Protein AF-A0A6B3FQA4-F1 (afdb_monomer)

Structure (mmCIF, N/CA/C/O backbone):
data_AF-A0A6B3FQA4-F1
#
_entry.id   AF-A0A6B3FQA4-F1
#
loop_
_atom_site.group_PDB
_atom_site.id
_atom_site.type_symbol
_atom_site.label_atom_id
_atom_site.label_alt_id
_atom_site.label_comp_id
_atom_site.label_asym_id
_atom_site.label_entity_id
_atom_site.label_seq_id
_atom_site.pdbx_PDB_ins_code
_atom_site.Cartn_x
_atom_site.Cartn_y
_atom_site.Cartn_z
_atom_site.occupancy
_atom_site.B_iso_or_equiv
_atom_site.auth_seq_id
_atom_site.auth_comp_id
_atom_site.auth_asym_id
_atom_site.auth_atom_id
_atom_site.pdbx_PDB_model_num
ATOM 1 N N . GLY A 1 1 ? -4.422 6.309 19.877 1.00 52.88 1 GLY A N 1
ATOM 2 C CA . GLY A 1 1 ? -4.683 6.627 21.294 1.00 52.88 1 GLY A CA 1
ATOM 3 C C . GLY A 1 1 ? -5.574 5.567 21.905 1.00 52.88 1 GLY A C 1
ATOM 4 O O . GLY A 1 1 ? -6.216 4.829 21.163 1.00 52.88 1 GLY A O 1
ATOM 5 N N . SER A 1 2 ? -5.611 5.488 23.231 1.00 59.09 2 SER A N 1
ATOM 6 C CA . SER A 1 2 ? -6.517 4.627 24.004 1.00 59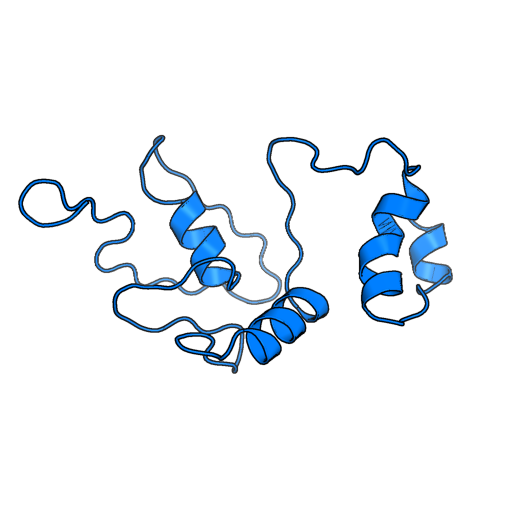.09 2 SER A CA 1
ATOM 7 C C . SER A 1 2 ? -7.431 5.484 24.885 1.00 59.09 2 SER A C 1
ATOM 9 O O . SER A 1 2 ? -7.105 6.634 25.186 1.00 59.09 2 SER A O 1
ATOM 11 N N . GLY A 1 3 ? -8.577 4.936 25.298 1.00 72.00 3 GLY A N 1
ATOM 12 C CA . GLY A 1 3 ? -9.545 5.659 26.133 1.00 72.00 3 GLY A CA 1
ATOM 13 C C . GLY A 1 3 ? -10.124 6.889 25.426 1.00 72.00 3 GLY A C 1
ATOM 14 O O . GLY A 1 3 ? -10.461 6.822 24.246 1.00 72.00 3 GLY A O 1
ATOM 15 N N . GLU A 1 4 ? -10.200 8.019 26.128 1.00 68.00 4 GLU A N 1
ATOM 16 C CA . GLU A 1 4 ? -10.786 9.281 25.636 1.00 68.00 4 GLU A CA 1
ATOM 17 C C . GLU A 1 4 ? -10.047 9.897 24.432 1.00 68.00 4 GLU A C 1
ATOM 19 O O . GLU A 1 4 ? -10.593 10.741 23.732 1.00 68.00 4 GLU A O 1
ATOM 24 N N . THR A 1 5 ? -8.826 9.437 24.132 1.00 74.50 5 THR A N 1
ATOM 25 C CA . THR A 1 5 ? -8.027 9.890 22.974 1.00 74.50 5 THR A CA 1
ATOM 26 C C . THR A 1 5 ? -8.061 8.910 21.794 1.00 74.50 5 THR A C 1
ATOM 28 O O . THR A 1 5 ? -7.229 8.980 20.880 1.00 74.50 5 THR A O 1
ATOM 31 N N . ARG A 1 6 ? -8.974 7.926 21.808 1.00 78.56 6 ARG A N 1
ATOM 32 C CA . ARG A 1 6 ? -9.102 6.942 20.724 1.00 78.56 6 ARG A CA 1
ATOM 33 C C . ARG A 1 6 ? -9.644 7.621 19.466 1.00 78.56 6 ARG A C 1
ATOM 35 O O . ARG A 1 6 ? -10.816 7.967 19.384 1.00 78.56 6 ARG A O 1
ATOM 42 N N . VAL A 1 7 ? -8.787 7.740 18.457 1.00 84.12 7 VAL A N 1
ATOM 43 C CA . VAL A 1 7 ? -9.171 8.169 17.109 1.00 84.12 7 VAL A CA 1
ATOM 44 C C . VAL A 1 7 ? -9.555 6.938 16.296 1.00 84.12 7 VAL A C 1
ATOM 46 O O . VAL A 1 7 ? -8.770 5.995 16.187 1.00 84.12 7 VAL A O 1
ATOM 49 N N . ARG A 1 8 ? -10.761 6.949 15.726 1.00 88.50 8 ARG A N 1
ATOM 50 C CA . ARG A 1 8 ? -11.224 5.942 14.767 1.00 88.50 8 ARG A CA 1
ATOM 51 C C . ARG A 1 8 ? -10.885 6.432 13.366 1.00 88.50 8 ARG A C 1
ATOM 53 O O . ARG A 1 8 ? -11.587 7.270 12.816 1.00 88.50 8 ARG A O 1
ATOM 60 N N . ALA A 1 9 ? -9.758 5.970 12.828 1.00 90.88 9 ALA A N 1
ATOM 61 C CA . ALA A 1 9 ? -9.333 6.356 11.482 1.00 90.88 9 ALA A CA 1
ATOM 62 C C . ALA A 1 9 ? -10.266 5.783 10.402 1.00 90.88 9 ALA A C 1
ATOM 64 O O . ALA A 1 9 ? -10.520 6.447 9.403 1.00 90.88 9 ALA A O 1
ATOM 65 N N . LEU A 1 10 ? -10.784 4.575 10.632 1.00 92.50 10 LEU A N 1
ATOM 66 C CA . LEU A 1 10 ? -11.840 3.931 9.858 1.00 92.50 10 LEU A CA 1
ATOM 67 C C . LEU A 1 10 ? -12.941 3.534 10.844 1.00 92.50 10 LEU A C 1
ATOM 69 O O . LEU A 1 10 ? -12.633 2.978 11.901 1.00 92.50 10 LEU A O 1
ATOM 73 N N . ASP A 1 11 ? -14.195 3.844 10.525 1.00 93.25 11 ASP A N 1
ATOM 74 C CA . ASP A 1 11 ? -15.341 3.586 11.400 1.00 93.25 11 ASP A CA 1
ATOM 75 C C . ASP A 1 11 ? -16.513 3.056 10.570 1.00 93.25 11 ASP A C 1
ATOM 77 O O . ASP A 1 11 ? -17.135 3.815 9.831 1.00 93.25 11 ASP A O 1
ATOM 81 N N . GLY A 1 12 ? -16.757 1.742 10.633 1.00 92.81 12 GLY A N 1
ATOM 82 C CA . GLY A 1 12 ? -17.846 1.086 9.895 1.00 92.81 12 GLY A CA 1
ATOM 83 C C . GLY A 1 12 ? -17.766 1.253 8.373 1.00 92.81 12 GLY A C 1
ATOM 84 O O . GLY A 1 12 ? -18.766 1.575 7.739 1.00 92.81 12 GLY A O 1
ATOM 85 N N . VAL A 1 13 ? -16.571 1.107 7.793 1.00 94.88 13 VAL A N 1
ATOM 86 C CA . VAL A 1 13 ? -16.360 1.265 6.346 1.00 94.88 13 VAL A CA 1
ATOM 87 C C . VAL A 1 13 ? -16.578 -0.068 5.636 1.00 94.88 13 VAL A C 1
ATOM 89 O O . VAL A 1 13 ? -15.769 -0.976 5.802 1.00 94.88 13 VAL A O 1
ATOM 92 N N . ASP A 1 14 ? -17.598 -0.128 4.781 1.00 95.38 14 ASP A N 1
ATOM 93 C CA . ASP A 1 14 ? -17.818 -1.214 3.822 1.00 95.38 14 ASP A CA 1
ATOM 94 C C . ASP A 1 14 ? -17.556 -0.697 2.402 1.00 95.38 14 ASP A C 1
ATOM 96 O O . ASP A 1 14 ? -18.177 0.271 1.951 1.00 95.38 14 ASP A O 1
ATOM 100 N N . VAL A 1 15 ? -16.597 -1.301 1.697 1.00 94.69 15 VAL A N 1
ATOM 101 C CA . VAL A 1 15 ? -16.202 -0.864 0.353 1.00 94.69 15 VAL A CA 1
ATOM 102 C C . VAL A 1 15 ? -15.665 -2.018 -0.485 1.00 94.69 15 VAL A C 1
ATOM 104 O O . VAL A 1 15 ? -14.806 -2.770 -0.036 1.00 94.69 15 VAL A O 1
ATOM 107 N N . ASP A 1 16 ? -16.103 -2.073 -1.743 1.00 94.81 16 ASP A N 1
ATOM 108 C CA . ASP A 1 16 ? -15.602 -3.002 -2.753 1.00 94.81 16 ASP A CA 1
ATOM 109 C C . ASP A 1 16 ? -14.945 -2.248 -3.912 1.00 94.81 16 ASP A C 1
ATOM 111 O O . ASP A 1 16 ? -15.511 -1.312 -4.484 1.00 94.81 16 ASP A O 1
ATOM 115 N N . ILE A 1 17 ? -13.743 -2.684 -4.297 1.00 93.81 17 ILE A N 1
ATOM 116 C CA . ILE A 1 17 ? -12.992 -2.120 -5.422 1.00 93.81 17 ILE A CA 1
ATOM 117 C C . ILE A 1 17 ? -12.930 -3.155 -6.543 1.00 93.81 17 ILE A C 1
ATOM 119 O O . ILE A 1 17 ? -12.235 -4.166 -6.454 1.00 93.81 17 ILE A O 1
ATOM 123 N N . ALA A 1 18 ? -13.657 -2.897 -7.629 1.00 94.50 18 ALA A N 1
ATOM 124 C CA . ALA A 1 18 ? -13.734 -3.829 -8.746 1.00 94.50 18 ALA A CA 1
ATOM 125 C C . ALA A 1 18 ? -12.398 -3.951 -9.506 1.00 94.50 18 ALA A C 1
ATOM 127 O O . ALA A 1 18 ? -11.729 -2.962 -9.815 1.00 94.50 18 ALA A O 1
ATOM 128 N N . LYS A 1 19 ? -12.044 -5.185 -9.882 1.00 94.38 19 LYS A N 1
ATOM 129 C CA . LYS A 1 19 ? -10.854 -5.482 -10.692 1.00 94.38 19 LYS A CA 1
ATOM 130 C C . LYS A 1 19 ? -10.900 -4.748 -12.037 1.00 94.38 19 LYS A C 1
ATOM 132 O O . LYS A 1 19 ? -11.935 -4.706 -12.698 1.00 94.38 19 LYS A O 1
ATOM 137 N N . GLY A 1 20 ? -9.753 -4.215 -12.465 1.00 94.81 20 GLY A N 1
ATOM 138 C CA . GLY A 1 20 ? -9.614 -3.539 -13.760 1.00 94.81 20 GLY A CA 1
ATOM 139 C C . GLY A 1 20 ? -10.304 -2.175 -13.828 1.00 94.81 20 GLY A C 1
ATOM 140 O O . GLY A 1 20 ? -10.493 -1.641 -14.918 1.00 94.81 20 GLY A O 1
ATOM 141 N N . ARG A 1 21 ? -10.698 -1.609 -12.681 1.00 95.12 21 ARG A N 1
ATOM 142 C CA . ARG A 1 21 ? -11.238 -0.254 -12.593 1.00 95.12 21 ARG A CA 1
ATOM 143 C C . ARG A 1 21 ? -10.191 0.712 -12.067 1.00 95.12 21 ARG A C 1
ATOM 145 O O . ARG A 1 21 ? -9.427 0.394 -11.161 1.00 95.12 21 ARG A O 1
ATOM 152 N N . PHE A 1 22 ? -10.205 1.913 -12.632 1.00 94.88 22 PHE A N 1
ATOM 153 C CA . PHE A 1 22 ? -9.511 3.055 -12.065 1.00 94.88 22 PHE A CA 1
ATOM 154 C C . PHE A 1 22 ? -10.438 3.726 -11.050 1.00 94.88 22 PHE A C 1
ATOM 156 O O . PHE A 1 22 ? -11.453 4.310 -11.431 1.00 94.88 22 PHE A O 1
ATOM 163 N N . THR A 1 23 ? -10.112 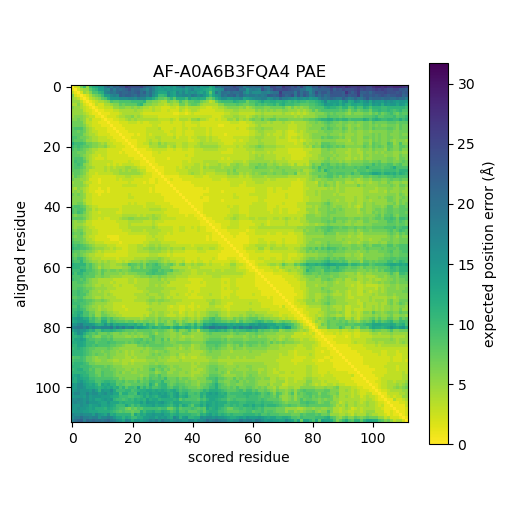3.598 -9.765 1.00 94.50 23 THR A N 1
ATOM 164 C CA . THR A 1 23 ? -10.948 4.083 -8.661 1.00 94.50 23 THR A CA 1
ATOM 165 C C . THR A 1 23 ? -10.242 5.209 -7.921 1.00 94.50 23 THR A C 1
ATOM 167 O O . THR A 1 23 ? -9.079 5.076 -7.546 1.00 94.50 23 THR A O 1
ATOM 170 N N . ALA A 1 24 ? -10.955 6.310 -7.685 1.00 94.19 24 ALA A N 1
ATOM 171 C CA . ALA A 1 24 ? -10.461 7.449 -6.920 1.00 94.19 24 ALA A CA 1
ATOM 172 C C . ALA A 1 24 ? -11.139 7.513 -5.544 1.00 94.19 24 ALA A C 1
ATOM 174 O O . ALA A 1 24 ? -12.360 7.402 -5.447 1.00 94.19 24 ALA A O 1
ATOM 175 N N . ILE A 1 25 ? -10.350 7.736 -4.489 1.00 92.62 25 ILE A N 1
ATOM 176 C CA . ILE A 1 25 ? -10.835 7.932 -3.116 1.00 92.62 25 ILE A CA 1
ATOM 177 C C . ILE A 1 25 ? -10.574 9.385 -2.716 1.00 92.62 25 ILE A C 1
ATOM 179 O O . ILE A 1 25 ? -9.426 9.824 -2.654 1.00 92.62 25 ILE A O 1
ATOM 183 N N . MET A 1 26 ? -11.639 10.130 -2.426 1.00 93.69 26 MET A N 1
ATOM 184 C CA . MET A 1 26 ? -11.598 11.574 -2.168 1.00 93.69 26 MET A CA 1
ATOM 185 C C . MET A 1 26 ? -12.131 11.897 -0.768 1.00 93.69 26 MET A C 1
ATOM 187 O O . MET A 1 26 ? -12.968 11.179 -0.233 1.00 93.69 26 MET A O 1
ATOM 191 N N . GLY A 1 27 ? -11.645 12.981 -0.157 1.00 93.88 27 GLY A N 1
ATOM 192 C CA . GLY A 1 27 ? -12.089 13.414 1.173 1.00 93.88 27 GLY A CA 1
ATOM 193 C C . GLY A 1 27 ? -11.096 14.351 1.872 1.00 93.88 27 GLY A C 1
ATOM 194 O O . GLY A 1 27 ? -9.936 14.427 1.455 1.00 93.88 27 GLY A O 1
ATOM 195 N N . PRO A 1 28 ? -11.511 15.048 2.946 1.00 94.25 28 PRO A N 1
ATOM 196 C CA . PRO A 1 28 ? -10.687 16.045 3.634 1.00 94.25 28 PRO A CA 1
ATOM 197 C C . PRO A 1 28 ? -9.432 15.436 4.273 1.00 94.25 28 PRO A C 1
ATOM 199 O O . PRO A 1 28 ? -9.357 14.228 4.510 1.00 94.25 28 PRO A O 1
ATOM 202 N N . SER A 1 29 ? -8.414 16.254 4.553 1.00 91.25 29 SER A N 1
ATOM 203 C CA . SER A 1 29 ? -7.225 15.783 5.281 1.00 91.25 29 SER A CA 1
ATOM 204 C C . SER A 1 29 ? -7.629 15.162 6.625 1.00 91.25 29 SER A C 1
ATOM 206 O O . SER A 1 29 ? -8.540 15.653 7.286 1.00 91.25 29 SER A O 1
ATOM 208 N N . GLY A 1 30 ? -6.999 14.047 7.001 1.00 89.88 30 GLY A N 1
ATOM 209 C CA . GLY A 1 30 ? -7.326 13.318 8.233 1.00 89.88 30 GLY A CA 1
ATOM 210 C C . GLY A 1 30 ? -8.551 12.395 8.165 1.00 89.88 30 GLY A C 1
ATOM 211 O O . GLY A 1 30 ? -8.782 11.656 9.112 1.00 89.88 30 GLY A O 1
ATOM 212 N N . SER A 1 31 ? -9.289 12.338 7.050 1.00 91.94 31 SER A N 1
ATOM 213 C CA . SER A 1 31 ? -10.494 11.493 6.917 1.00 91.94 31 SER A CA 1
ATOM 214 C C . SER A 1 31 ? -10.239 9.977 6.800 1.00 91.94 31 SER A C 1
ATOM 216 O O . SER A 1 31 ? -11.101 9.256 6.313 1.00 91.94 31 SER A O 1
ATOM 218 N N . GLY A 1 32 ? -9.034 9.492 7.109 1.00 93.31 32 GLY A N 1
ATOM 219 C CA . GLY A 1 32 ? -8.715 8.057 7.065 1.00 93.31 32 GLY A CA 1
ATOM 220 C C . GLY A 1 32 ? -8.361 7.463 5.695 1.00 93.31 32 GLY A C 1
ATOM 221 O O . GLY A 1 32 ? -8.060 6.280 5.621 1.00 93.31 32 GLY A O 1
ATOM 222 N N . LYS A 1 33 ? -8.320 8.244 4.604 1.00 94.50 33 LYS A N 1
ATOM 223 C CA . LYS A 1 33 ? -8.044 7.728 3.237 1.00 94.50 33 LYS A CA 1
ATOM 224 C C . LYS A 1 33 ? -6.746 6.928 3.124 1.00 94.50 33 LYS A C 1
ATOM 226 O O . LYS A 1 33 ? -6.747 5.832 2.578 1.00 94.50 33 LYS A O 1
ATOM 231 N N . SER A 1 34 ? -5.642 7.473 3.637 1.00 91.94 34 SER A N 1
ATOM 232 C CA . SER A 1 34 ? -4.349 6.783 3.596 1.00 91.94 34 SER A CA 1
ATOM 233 C C . SER A 1 34 ? -4.369 5.524 4.458 1.00 91.94 34 SER A C 1
ATOM 235 O O . SER A 1 34 ? -3.819 4.509 4.051 1.00 91.94 34 SER A O 1
ATOM 237 N N . THR A 1 35 ? -5.063 5.558 5.600 1.00 93.31 35 THR A N 1
ATOM 238 C CA . THR A 1 35 ? -5.278 4.377 6.445 1.00 93.31 35 THR A CA 1
ATOM 239 C C . THR A 1 35 ? -6.061 3.303 5.694 1.00 93.31 35 THR A C 1
ATOM 241 O O . THR A 1 35 ? -5.614 2.165 5.649 1.00 93.31 35 THR A O 1
ATOM 244 N N . LEU A 1 36 ? -7.161 3.665 5.023 1.00 93.56 36 LEU A N 1
ATOM 245 C CA . LEU A 1 36 ? -7.934 2.745 4.184 1.00 93.56 36 LEU A CA 1
ATOM 246 C C . LEU A 1 36 ? -7.047 2.104 3.111 1.00 93.56 36 LEU A C 1
ATOM 248 O O . LEU A 1 36 ? -6.995 0.883 3.002 1.00 93.56 36 LEU A O 1
ATOM 252 N N . MET A 1 37 ? -6.299 2.921 2.365 1.00 92.38 37 MET A N 1
ATOM 253 C CA . MET A 1 37 ? -5.387 2.442 1.323 1.00 92.38 37 MET A CA 1
ATOM 254 C C . MET A 1 37 ? -4.302 1.510 1.877 1.00 92.38 37 MET A C 1
ATOM 256 O O . MET A 1 37 ? -4.005 0.492 1.259 1.00 92.38 37 MET A O 1
ATOM 260 N N . HIS A 1 38 ? -3.720 1.816 3.040 1.00 90.75 38 HIS A N 1
ATOM 261 C CA . HIS A 1 38 ? -2.721 0.953 3.675 1.00 90.75 38 HIS A CA 1
ATOM 262 C C . HIS A 1 38 ? -3.313 -0.379 4.149 1.00 90.75 38 HIS A C 1
ATOM 264 O O . HIS A 1 38 ? -2.682 -1.418 3.951 1.00 90.75 38 HIS A O 1
ATOM 270 N N . CYS A 1 39 ? -4.519 -0.375 4.723 1.00 92.06 39 CYS A N 1
ATOM 271 C CA . CYS A 1 39 ? -5.208 -1.599 5.130 1.00 92.06 39 CYS A CA 1
ATOM 272 C C . CYS A 1 39 ? -5.532 -2.487 3.920 1.00 92.06 39 CYS A C 1
ATOM 274 O O . CYS A 1 39 ? -5.186 -3.666 3.929 1.00 92.06 39 CYS A O 1
ATOM 276 N N . LEU A 1 40 ? -6.102 -1.920 2.848 1.00 90.56 40 LEU A N 1
ATOM 277 C CA . LEU A 1 40 ? -6.407 -2.650 1.605 1.00 90.56 40 LEU A CA 1
ATOM 278 C C . LEU A 1 40 ? -5.156 -3.268 0.956 1.00 90.56 40 LEU A C 1
ATOM 280 O O . LEU A 1 40 ? -5.223 -4.315 0.316 1.00 90.56 40 LEU A O 1
ATOM 284 N N . ALA A 1 41 ? -4.002 -2.635 1.145 1.00 88.25 41 ALA A N 1
ATOM 285 C CA . ALA A 1 41 ? -2.714 -3.079 0.628 1.00 88.25 41 ALA A CA 1
ATOM 286 C C . ALA A 1 41 ? -1.985 -4.101 1.517 1.00 88.25 41 ALA A C 1
ATOM 288 O O . ALA A 1 41 ? -0.911 -4.583 1.145 1.00 88.25 41 ALA A O 1
ATOM 289 N N . GLY A 1 42 ? -2.509 -4.388 2.713 1.00 88.69 42 GLY A N 1
ATOM 290 C CA . GLY A 1 42 ? -1.823 -5.200 3.721 1.00 88.69 42 GLY A CA 1
ATOM 291 C C . GLY A 1 42 ? -0.548 -4.549 4.274 1.00 88.69 42 GLY A C 1
ATOM 292 O O . GLY A 1 42 ? 0.382 -5.255 4.673 1.00 88.69 42 GLY A O 1
ATOM 293 N N . LEU A 1 43 ? -0.463 -3.214 4.249 1.00 87.69 43 LEU A N 1
ATOM 294 C CA . LEU A 1 43 ? 0.621 -2.433 4.860 1.00 87.69 43 LEU A CA 1
ATOM 295 C C . LEU A 1 43 ? 0.342 -2.087 6.327 1.00 87.69 43 LEU A C 1
ATOM 297 O O . LEU A 1 43 ? 1.283 -1.843 7.075 1.00 87.69 43 LEU A O 1
ATOM 301 N N . ASP A 1 44 ? -0.929 -2.089 6.720 1.00 88.88 44 ASP A N 1
ATOM 302 C CA . ASP A 1 44 ? -1.393 -1.859 8.085 1.00 88.88 44 ASP A CA 1
ATOM 303 C C . ASP A 1 44 ? -2.498 -2.871 8.426 1.00 88.88 44 ASP A C 1
ATOM 305 O O . ASP A 1 44 ? -3.106 -3.465 7.529 1.00 88.88 44 ASP A O 1
ATOM 309 N N . THR A 1 45 ? -2.764 -3.087 9.711 1.00 87.88 45 THR A N 1
ATOM 310 C CA . THR A 1 45 ? -3.771 -4.046 10.183 1.00 87.88 45 THR A CA 1
ATOM 311 C C . THR A 1 45 ? -5.029 -3.340 10.662 1.00 87.88 45 THR A C 1
ATOM 313 O O . THR A 1 45 ? -4.959 -2.349 11.387 1.00 87.88 45 THR A O 1
ATOM 316 N N . VAL A 1 46 ? -6.192 -3.895 10.327 1.00 92.12 46 VAL A N 1
ATOM 317 C CA . VAL A 1 46 ? -7.465 -3.437 10.891 1.00 92.12 46 VAL A CA 1
ATOM 318 C C . VAL A 1 46 ? -7.578 -3.821 12.366 1.00 92.12 46 VAL A C 1
ATOM 320 O O . VAL A 1 46 ? -7.099 -4.874 12.785 1.00 92.12 46 VAL A O 1
ATOM 323 N N . SER A 1 47 ? -8.211 -2.959 13.165 1.00 91.44 47 SER A N 1
ATOM 324 C CA . SER A 1 47 ? -8.505 -3.273 14.570 1.00 91.44 47 SER A CA 1
ATOM 325 C C . SER A 1 47 ? -9.651 -4.280 14.702 1.00 91.44 47 SER A C 1
ATOM 327 O O . SER A 1 47 ? -9.606 -5.142 15.571 1.00 91.44 47 SER A O 1
ATOM 329 N N . GLU A 1 48 ? -10.665 -4.164 13.842 1.00 92.31 48 GLU A N 1
ATOM 330 C CA . GLU A 1 48 ? -11.860 -5.012 13.773 1.00 92.31 48 GLU A CA 1
ATOM 331 C C . GLU A 1 48 ? -12.294 -5.121 12.296 1.00 92.31 48 GLU A C 1
ATOM 333 O O . GLU A 1 48 ? -11.984 -4.229 11.502 1.00 92.31 48 GLU A O 1
ATOM 338 N N . GLY A 1 49 ? -13.004 -6.195 11.932 1.00 94.00 49 GLY A N 1
ATOM 339 C CA . GLY A 1 49 ? -13.453 -6.465 10.557 1.00 94.00 49 GLY A CA 1
ATOM 340 C C . GLY A 1 49 ? -12.470 -7.302 9.726 1.00 94.00 49 GLY A C 1
ATOM 341 O O . GLY A 1 49 ? -11.478 -7.815 10.250 1.00 94.00 49 GLY A O 1
ATOM 342 N N . SER A 1 50 ? -12.752 -7.454 8.429 1.00 94.75 50 SER A N 1
ATOM 343 C CA . SER A 1 50 ? -11.927 -8.226 7.491 1.00 94.75 50 SER A CA 1
ATOM 344 C C . SER A 1 50 ? -11.520 -7.402 6.267 1.00 94.75 50 SER A C 1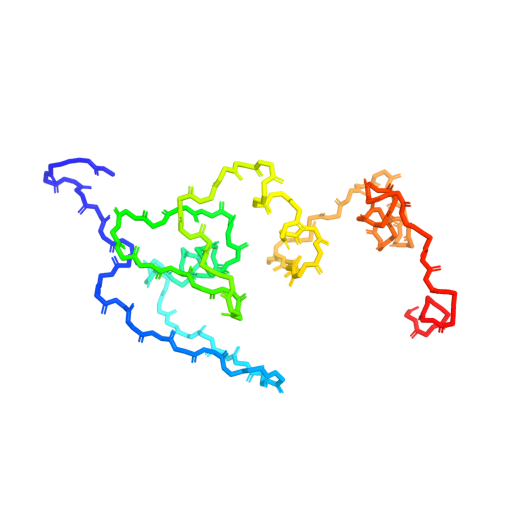
ATOM 346 O O . SER A 1 50 ? -12.170 -6.429 5.893 1.00 94.75 50 SER A O 1
ATOM 348 N N . VAL A 1 51 ? -10.403 -7.784 5.649 1.00 95.31 51 VAL A N 1
ATOM 349 C CA . VAL A 1 51 ? -9.898 -7.213 4.401 1.00 95.31 51 VAL A CA 1
ATOM 350 C C . VAL A 1 51 ? -9.555 -8.366 3.475 1.00 95.31 51 VAL A C 1
ATOM 352 O O . VAL A 1 51 ? -8.863 -9.305 3.876 1.00 95.31 51 VAL A O 1
ATOM 355 N N . HIS A 1 52 ? -10.011 -8.275 2.230 1.00 93.69 52 HIS A N 1
ATOM 356 C CA . HIS A 1 52 ? -9.779 -9.280 1.202 1.00 93.69 52 HIS A CA 1
ATOM 357 C C . HIS A 1 52 ? -9.062 -8.655 0.003 1.00 93.69 52 HIS A C 1
ATOM 359 O O . HIS A 1 52 ? -9.409 -7.560 -0.440 1.00 93.69 52 HIS A O 1
ATOM 365 N N . LEU A 1 53 ? -8.066 -9.361 -0.538 1.00 91.38 53 LEU A N 1
ATOM 36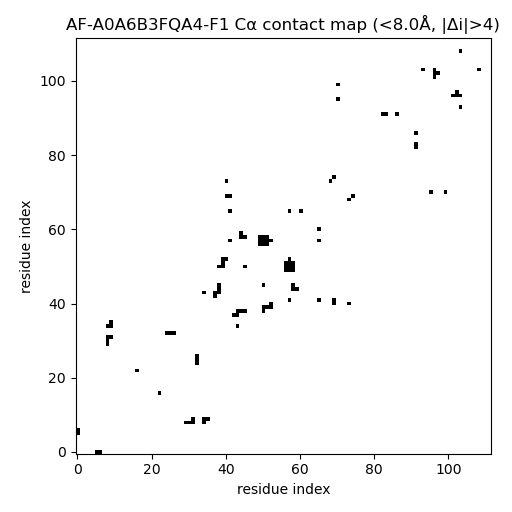6 C CA . LEU A 1 53 ? -7.414 -9.016 -1.800 1.00 91.38 53 LEU A CA 1
ATOM 367 C C . LEU A 1 53 ? -7.713 -10.100 -2.842 1.00 91.38 53 LEU A C 1
ATOM 369 O O . LEU A 1 53 ? -7.004 -11.104 -2.954 1.00 91.38 53 LEU A O 1
ATOM 373 N N . GLY A 1 54 ? -8.773 -9.883 -3.621 1.00 88.44 54 GLY A N 1
ATOM 374 C CA . GLY A 1 54 ? -9.378 -10.953 -4.413 1.00 88.44 54 GLY A CA 1
ATOM 375 C C . GLY A 1 54 ? -9.976 -12.002 -3.476 1.00 88.44 54 GLY A C 1
ATOM 376 O O . GLY A 1 54 ? -10.669 -11.651 -2.530 1.00 88.44 54 GLY A O 1
ATOM 377 N N . GLU A 1 55 ? -9.653 -13.273 -3.700 1.00 88.88 55 GLU A N 1
ATOM 378 C CA . GLU A 1 55 ? -10.145 -14.385 -2.869 1.00 88.88 55 GLU A CA 1
ATOM 379 C C . GLU A 1 55 ? -9.364 -14.562 -1.553 1.00 88.88 55 GLU A C 1
ATOM 381 O O . GLU A 1 55 ? -9.752 -15.348 -0.691 1.00 88.88 55 GLU A O 1
ATOM 386 N N . ASP A 1 56 ? -8.230 -13.874 -1.392 1.00 89.69 56 ASP A N 1
ATOM 387 C CA . ASP A 1 56 ? -7.370 -14.023 -0.221 1.00 89.69 56 ASP A CA 1
ATOM 388 C C . ASP A 1 56 ? -7.818 -13.066 0.896 1.00 89.69 56 ASP A C 1
ATOM 390 O O . ASP A 1 56 ? -7.645 -11.853 0.775 1.00 89.69 56 ASP A O 1
ATOM 394 N N . GLU A 1 57 ? -8.336 -13.590 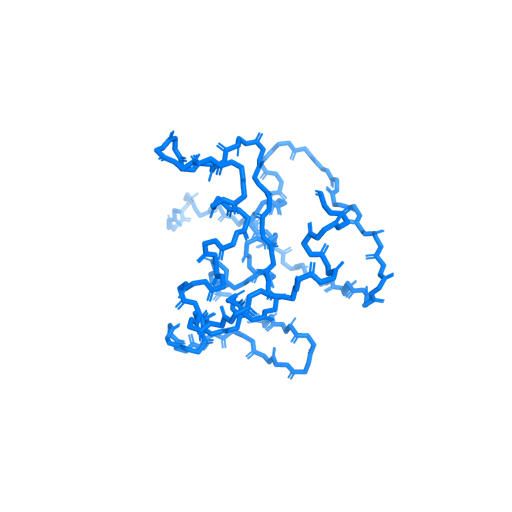2.011 1.00 93.69 57 GLU A N 1
ATOM 395 C CA . GLU A 1 57 ? -8.466 -12.801 3.244 1.00 93.69 57 GLU A CA 1
ATOM 396 C C . GLU A 1 57 ? -7.071 -12.502 3.807 1.00 93.69 57 GLU A C 1
ATOM 398 O O . GLU A 1 57 ? -6.267 -13.412 4.047 1.00 93.69 57 GLU A O 1
ATOM 403 N N . ILE A 1 58 ? -6.768 -11.217 4.000 1.00 92.75 58 ILE A N 1
ATOM 404 C CA . ILE A 1 58 ? -5.447 -10.763 4.448 1.00 92.75 58 ILE A CA 1
ATOM 405 C C . ILE A 1 58 ? -5.405 -10.366 5.924 1.00 92.75 58 ILE A C 1
ATOM 407 O O . ILE A 1 58 ? -4.316 -10.234 6.493 1.00 92.75 58 ILE A O 1
ATOM 411 N N . THR A 1 59 ? -6.564 -10.229 6.565 1.00 92.06 59 THR A N 1
ATOM 412 C CA . THR A 1 59 ? -6.660 -9.940 7.997 1.00 92.06 59 THR A CA 1
ATOM 413 C C . THR A 1 59 ? -5.992 -11.037 8.821 1.00 92.06 59 THR A C 1
ATOM 415 O O . THR A 1 59 ? -6.220 -12.227 8.625 1.00 92.06 59 THR A O 1
ATOM 418 N N . GLY A 1 60 ? -5.112 -10.644 9.747 1.00 84.56 60 GLY A N 1
ATOM 419 C CA . GLY A 1 60 ? -4.434 -11.582 10.647 1.00 84.56 60 GLY A CA 1
ATOM 420 C C . GLY A 1 60 ? -3.417 -12.517 9.976 1.00 84.56 60 GLY A C 1
ATOM 421 O O . GLY A 1 60 ? -2.880 -13.411 10.639 1.00 84.56 60 GLY A O 1
ATOM 422 N N . LEU A 1 61 ? -3.105 -12.335 8.686 1.00 87.38 61 LEU A N 1
ATOM 423 C CA . LEU A 1 61 ? -2.051 -13.109 8.037 1.00 87.38 61 LEU A CA 1
ATOM 424 C C . LEU A 1 61 ? -0.693 -12.856 8.703 1.00 87.38 61 LEU A C 1
ATOM 426 O O . LEU A 1 61 ? -0.313 -11.730 9.014 1.00 87.38 61 LEU A O 1
ATOM 430 N N . LYS A 1 62 ? 0.092 -13.928 8.862 1.00 87.44 62 LYS A N 1
ATOM 431 C CA . LYS A 1 62 ? 1.474 -13.824 9.350 1.00 87.44 62 LYS A CA 1
ATOM 432 C C . LYS A 1 62 ? 2.321 -12.997 8.382 1.00 87.44 62 LYS A C 1
ATOM 434 O O . LYS A 1 62 ? 2.189 -13.145 7.164 1.00 87.44 62 LYS A O 1
ATOM 439 N N . ASP A 1 63 ? 3.282 -12.255 8.927 1.00 87.12 63 ASP A N 1
ATOM 440 C CA . ASP A 1 63 ? 4.134 -11.325 8.174 1.00 87.12 63 ASP A CA 1
ATOM 441 C C . ASP A 1 63 ? 4.772 -11.953 6.918 1.00 87.12 63 ASP A C 1
ATOM 443 O O . ASP A 1 63 ? 4.707 -11.390 5.831 1.00 87.12 63 ASP A O 1
ATOM 447 N N . LYS A 1 64 ? 5.260 -13.201 6.990 1.00 89.88 64 LYS A N 1
ATOM 448 C CA . LYS A 1 64 ? 5.833 -13.902 5.821 1.00 89.88 64 LYS A CA 1
ATOM 449 C C . LYS A 1 64 ? 4.847 -14.079 4.653 1.00 89.88 64 LYS A C 1
ATOM 451 O O . LYS A 1 64 ? 5.271 -14.150 3.496 1.00 89.88 64 LYS A O 1
ATOM 456 N N . ARG A 1 65 ? 3.546 -14.230 4.927 1.00 88.25 65 ARG A N 1
ATOM 457 C CA . ARG A 1 65 ? 2.514 -14.360 3.884 1.00 88.25 65 ARG A CA 1
ATOM 458 C C . ARG A 1 65 ? 2.100 -12.986 3.360 1.00 88.25 65 ARG A C 1
ATOM 460 O O . ARG A 1 65 ? 2.022 -12.842 2.144 1.00 88.25 65 ARG A O 1
ATOM 467 N N . LEU A 1 66 ? 1.978 -11.983 4.234 1.00 89.06 66 LEU A N 1
ATOM 468 C CA . LEU A 1 66 ? 1.766 -10.585 3.834 1.00 89.06 66 LEU A CA 1
ATOM 469 C C . LEU A 1 66 ? 2.910 -10.059 2.961 1.00 89.06 66 LEU A C 1
ATOM 471 O O . LEU A 1 66 ? 2.670 -9.455 1.925 1.00 89.06 66 LEU A O 1
ATOM 475 N N . THR A 1 67 ? 4.163 -10.350 3.305 1.00 89.00 67 THR A N 1
ATOM 476 C CA . THR A 1 67 ? 5.340 -9.960 2.514 1.00 89.00 67 THR A CA 1
ATOM 477 C C . THR A 1 67 ? 5.316 -10.552 1.107 1.00 89.00 67 THR A C 1
ATOM 479 O O . THR A 1 67 ? 5.589 -9.839 0.146 1.00 89.00 67 THR A O 1
ATOM 482 N N . ARG A 1 68 ? 4.924 -11.825 0.950 1.00 87.94 68 ARG A N 1
ATOM 483 C CA . ARG A 1 68 ? 4.753 -12.422 -0.385 1.00 87.94 68 ARG A CA 1
ATOM 484 C C . ARG A 1 68 ? 3.607 -11.787 -1.162 1.00 87.94 68 ARG A C 1
ATOM 486 O O . ARG A 1 68 ? 3.783 -11.477 -2.332 1.00 87.94 68 ARG A O 1
ATOM 493 N N . LEU A 1 69 ? 2.468 -11.570 -0.511 1.00 89.19 69 LEU A N 1
ATOM 494 C CA . LEU A 1 69 ? 1.302 -10.957 -1.136 1.00 89.19 69 LEU A CA 1
ATOM 495 C C . LEU A 1 69 ? 1.601 -9.531 -1.612 1.00 89.19 69 LEU A C 1
ATOM 497 O O . LEU A 1 69 ? 1.320 -9.216 -2.765 1.00 89.19 69 LEU A O 1
ATOM 501 N N . ARG A 1 70 ? 2.251 -8.711 -0.777 1.00 88.81 70 ARG A N 1
ATOM 502 C CA . ARG A 1 70 ? 2.686 -7.355 -1.135 1.00 88.81 70 ARG A CA 1
ATOM 503 C C . ARG A 1 70 ? 3.601 -7.375 -2.353 1.00 88.81 70 ARG A C 1
ATOM 505 O O . ARG A 1 70 ? 3.315 -6.722 -3.345 1.00 88.81 70 ARG A O 1
ATOM 512 N N . ARG A 1 71 ? 4.645 -8.204 -2.308 1.00 87.06 71 ARG A N 1
ATOM 513 C CA . ARG A 1 71 ? 5.614 -8.352 -3.401 1.00 87.06 71 ARG A CA 1
ATOM 514 C C . ARG A 1 71 ? 4.974 -8.796 -4.720 1.00 87.06 71 ARG A C 1
ATOM 516 O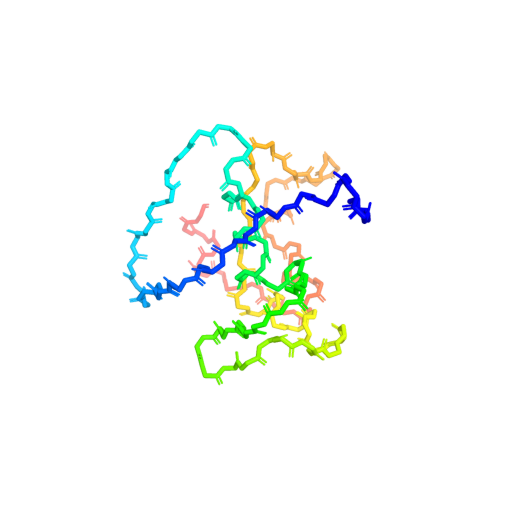 O . ARG A 1 71 ? 5.433 -8.391 -5.780 1.00 87.06 71 ARG A O 1
ATOM 523 N N . ASP A 1 72 ? 3.961 -9.659 -4.661 1.00 87.19 72 ASP A N 1
ATOM 524 C CA . ASP A 1 72 ? 3.427 -10.330 -5.848 1.00 87.19 72 ASP A CA 1
ATOM 525 C C . ASP A 1 72 ? 2.145 -9.682 -6.406 1.00 87.19 72 ASP A C 1
ATOM 527 O O . ASP A 1 72 ? 1.801 -9.947 -7.556 1.00 87.19 72 ASP A O 1
ATOM 531 N N . ARG A 1 73 ? 1.416 -8.877 -5.618 1.00 87.88 73 ARG A N 1
ATOM 532 C CA . ARG A 1 73 ? 0.091 -8.352 -6.002 1.00 87.88 73 ARG A CA 1
ATOM 533 C C . ARG A 1 73 ? -0.142 -6.870 -5.719 1.00 87.88 73 ARG A C 1
ATOM 535 O O . ARG A 1 73 ? -1.161 -6.348 -6.164 1.00 87.88 73 ARG A O 1
ATOM 542 N N . VAL A 1 74 ? 0.751 -6.195 -4.998 1.00 89.31 74 VAL A N 1
ATOM 543 C CA . VAL A 1 74 ? 0.543 -4.807 -4.567 1.00 89.31 74 VAL A CA 1
ATOM 544 C C . VAL A 1 74 ? 1.695 -3.929 -5.047 1.00 89.31 74 VAL A C 1
ATOM 546 O O . VAL A 1 74 ? 2.841 -4.114 -4.653 1.00 89.31 74 VAL A O 1
ATOM 549 N N . GLY A 1 75 ? 1.377 -2.934 -5.873 1.00 88.75 75 GLY A N 1
ATOM 550 C CA . GLY A 1 75 ? 2.275 -1.821 -6.185 1.00 88.75 75 GLY A CA 1
ATOM 551 C C . GLY A 1 75 ? 1.880 -0.585 -5.382 1.00 88.75 75 GLY A C 1
ATOM 552 O O . GLY A 1 75 ? 0.690 -0.314 -5.229 1.00 88.75 75 GLY A O 1
ATOM 553 N N . PHE A 1 76 ? 2.859 0.165 -4.873 1.00 86.12 76 PHE A N 1
ATOM 554 C CA . PHE A 1 76 ? 2.619 1.413 -4.146 1.00 86.12 76 PHE A CA 1
ATOM 555 C C . PHE A 1 76 ? 3.389 2.567 -4.768 1.00 86.12 76 PHE A C 1
ATOM 557 O O . PHE A 1 76 ? 4.586 2.462 -5.022 1.00 86.12 76 PHE A O 1
ATOM 564 N N . ILE A 1 77 ? 2.692 3.682 -4.960 1.00 85.06 77 ILE A N 1
ATOM 565 C CA . ILE A 1 77 ? 3.279 4.956 -5.360 1.00 85.06 77 ILE A CA 1
ATOM 566 C C . ILE A 1 77 ? 2.924 5.957 -4.267 1.00 85.06 77 ILE A C 1
ATOM 568 O O . ILE A 1 77 ? 1.767 6.068 -3.862 1.00 85.06 77 ILE A O 1
ATOM 572 N N . PHE A 1 78 ? 3.934 6.654 -3.761 1.00 78.88 78 PHE A N 1
ATOM 573 C CA . PHE A 1 78 ? 3.792 7.617 -2.677 1.00 78.88 78 PHE A CA 1
ATOM 574 C C . PHE A 1 78 ? 3.786 9.042 -3.233 1.00 78.88 78 PHE A C 1
ATOM 576 O O . PHE A 1 78 ? 4.299 9.300 -4.318 1.00 78.88 78 PHE A O 1
ATOM 583 N N . GLN A 1 79 ? 3.220 9.981 -2.472 1.00 75.06 79 GLN A N 1
ATOM 584 C CA . GLN A 1 79 ? 3.205 11.397 -2.856 1.00 75.06 79 GLN A CA 1
ATOM 585 C C . GLN A 1 79 ? 4.623 11.995 -2.915 1.00 75.06 79 GLN A C 1
ATOM 587 O O . GLN A 1 79 ? 4.888 12.869 -3.735 1.00 75.06 79 GLN A O 1
ATOM 592 N N . ALA A 1 80 ? 5.530 11.520 -2.056 1.00 78.81 80 ALA A N 1
ATOM 593 C CA . ALA A 1 80 ? 6.961 11.770 -2.181 1.00 78.81 80 ALA A CA 1
ATOM 594 C C . ALA A 1 80 ? 7.607 10.635 -2.985 1.00 78.81 80 ALA A C 1
ATOM 596 O O . ALA A 1 80 ? 7.270 9.465 -2.793 1.00 78.81 80 ALA A O 1
ATOM 597 N N . PHE A 1 81 ? 8.544 10.974 -3.870 1.00 72.19 81 PHE A N 1
ATOM 598 C CA . PHE A 1 81 ? 9.276 9.992 -4.664 1.00 72.19 81 PHE A CA 1
ATOM 599 C C . PHE A 1 81 ? 10.196 9.176 -3.742 1.00 72.19 81 PHE A C 1
ATOM 601 O O . PHE A 1 81 ? 11.308 9.595 -3.438 1.00 72.19 81 PHE A O 1
ATOM 608 N N . ASN A 1 82 ? 9.724 8.015 -3.276 1.00 81.44 82 ASN A N 1
ATOM 609 C CA . ASN A 1 82 ? 10.488 7.058 -2.461 1.00 81.44 82 ASN A CA 1
ATOM 610 C C . ASN A 1 82 ? 11.525 6.287 -3.308 1.00 81.44 82 ASN A C 1
ATOM 612 O O . ASN A 1 82 ? 11.633 5.066 -3.215 1.00 81.44 82 ASN A O 1
ATOM 616 N N . LEU A 1 83 ? 12.255 6.999 -4.169 1.00 88.50 83 LEU A N 1
ATOM 617 C CA . LEU A 1 83 ? 13.340 6.445 -4.971 1.00 88.50 83 LEU A CA 1
ATOM 618 C C . LEU A 1 83 ? 14.594 6.301 -4.113 1.00 88.50 83 LEU A C 1
ATOM 620 O O . LEU A 1 83 ? 14.881 7.149 -3.266 1.00 88.50 83 LEU A O 1
ATOM 624 N N . ILE A 1 84 ? 15.364 5.247 -4.361 1.00 90.06 84 ILE A N 1
ATOM 625 C CA . ILE A 1 84 ? 16.666 5.057 -3.734 1.00 90.06 84 ILE A CA 1
ATOM 626 C C . ILE A 1 84 ? 17.672 5.947 -4.478 1.00 90.06 84 ILE A C 1
ATOM 628 O O . ILE A 1 84 ? 17.940 5.682 -5.651 1.00 90.06 84 ILE A O 1
ATOM 632 N N . PRO A 1 85 ? 18.256 6.980 -3.835 1.00 90.44 85 PRO A N 1
ATOM 633 C CA . PRO A 1 85 ? 19.061 7.988 -4.536 1.00 90.44 85 PRO A CA 1
ATOM 634 C C . PRO A 1 85 ? 20.351 7.448 -5.158 1.00 90.44 85 PRO A C 1
ATOM 636 O O . PRO A 1 85 ? 20.920 8.072 -6.046 1.00 90.44 85 PRO A O 1
ATOM 639 N N . THR A 1 86 ? 20.837 6.309 -4.667 1.00 94.38 86 THR A N 1
ATOM 640 C CA . THR A 1 86 ? 22.043 5.646 -5.174 1.00 94.38 86 THR A CA 1
ATOM 641 C C . THR A 1 86 ? 21.778 4.780 -6.402 1.00 94.38 86 THR A C 1
ATOM 643 O O . THR A 1 86 ? 22.728 4.235 -6.951 1.00 94.38 86 THR A O 1
ATOM 646 N N . LEU A 1 87 ? 20.512 4.612 -6.791 1.00 94.06 87 LEU A N 1
ATOM 647 C CA . LEU A 1 87 ? 20.090 3.810 -7.931 1.00 94.06 87 LEU A CA 1
ATOM 648 C C . LEU A 1 87 ? 19.592 4.721 -9.053 1.00 94.06 87 LEU A C 1
ATOM 650 O O . LEU A 1 87 ? 18.924 5.729 -8.810 1.00 94.06 87 LEU A O 1
ATOM 654 N N . ASN A 1 88 ? 19.873 4.345 -10.295 1.00 93.44 88 ASN A N 1
ATOM 655 C CA . ASN A 1 88 ? 19.274 4.987 -11.457 1.00 93.44 88 ASN A CA 1
ATOM 656 C C . ASN A 1 88 ? 17.789 4.586 -11.618 1.00 93.44 88 ASN A C 1
ATOM 658 O O . ASN A 1 88 ? 17.239 3.804 -10.836 1.00 93.44 88 ASN A O 1
ATOM 662 N N . ALA A 1 89 ? 17.108 5.156 -12.616 1.00 91.00 89 ALA A N 1
ATOM 663 C CA . ALA A 1 89 ? 15.683 4.907 -12.842 1.00 91.00 89 ALA A CA 1
ATOM 664 C C . ALA A 1 89 ? 15.380 3.426 -13.126 1.00 91.00 89 ALA A C 1
ATOM 666 O O . ALA A 1 89 ? 14.488 2.858 -12.499 1.00 91.00 89 ALA A O 1
ATOM 667 N N . LEU A 1 90 ? 16.152 2.792 -14.014 1.00 91.62 90 LEU A N 1
ATOM 668 C CA . LEU A 1 90 ? 15.981 1.382 -14.361 1.00 91.62 90 LEU A CA 1
ATOM 669 C C . LEU A 1 90 ? 16.209 0.484 -13.141 1.00 91.62 90 LEU A C 1
ATOM 671 O O . LEU A 1 90 ? 15.402 -0.398 -12.873 1.00 91.62 90 LEU A O 1
ATOM 675 N N . GLU A 1 91 ? 17.250 0.760 -12.357 1.00 92.12 91 GLU A N 1
ATOM 676 C CA . GLU A 1 91 ? 17.548 0.026 -11.125 1.00 92.12 91 GLU A CA 1
ATOM 677 C C . GLU A 1 91 ? 16.431 0.174 -10.081 1.00 92.12 91 GLU A C 1
ATOM 679 O O . GLU A 1 91 ? 16.060 -0.806 -9.443 1.00 92.12 91 GLU A O 1
ATOM 684 N N . ASN A 1 92 ? 15.836 1.364 -9.929 1.00 91.81 92 ASN A N 1
ATOM 685 C CA . ASN A 1 92 ? 14.664 1.544 -9.062 1.00 91.81 92 ASN A CA 1
ATOM 686 C C . ASN A 1 92 ? 13.447 0.743 -9.561 1.00 91.81 92 ASN A C 1
ATOM 688 O O . ASN A 1 92 ? 12.699 0.205 -8.743 1.00 91.81 92 ASN A O 1
ATOM 692 N N . ILE A 1 93 ? 13.250 0.652 -10.882 1.00 90.25 93 ILE A N 1
ATOM 693 C CA . ILE A 1 93 ? 12.149 -0.101 -11.503 1.00 90.25 93 ILE A CA 1
ATOM 694 C C . ILE A 1 93 ? 12.337 -1.614 -11.318 1.00 90.25 93 ILE A C 1
ATOM 696 O O . ILE A 1 93 ? 11.372 -2.315 -11.005 1.00 90.25 93 ILE A O 1
ATOM 700 N N . THR A 1 94 ? 13.555 -2.138 -11.490 1.00 91.50 94 THR A N 1
ATOM 701 C CA . THR A 1 94 ? 13.823 -3.586 -11.426 1.00 91.50 94 THR A CA 1
ATOM 702 C C . THR A 1 94 ? 14.074 -4.106 -10.013 1.00 91.50 94 THR A C 1
ATOM 704 O O . THR A 1 94 ? 13.886 -5.300 -9.776 1.00 91.50 94 THR A O 1
ATOM 707 N N . LEU A 1 95 ? 14.409 -3.238 -9.051 1.00 89.62 95 LEU A N 1
ATOM 708 C CA . LEU A 1 95 ? 14.731 -3.613 -7.669 1.00 89.62 95 LEU A CA 1
ATOM 709 C C . LEU A 1 95 ? 13.714 -4.571 -7.009 1.00 89.62 95 LEU A C 1
ATOM 711 O O . LEU A 1 95 ? 14.144 -5.553 -6.396 1.00 89.62 95 LEU A O 1
ATOM 715 N N . PRO A 1 96 ? 12.380 -4.376 -7.114 1.00 86.44 96 PRO A N 1
ATOM 716 C CA . PRO A 1 96 ? 11.425 -5.323 -6.536 1.00 86.44 96 PRO A CA 1
ATOM 717 C C . PRO A 1 96 ? 11.532 -6.733 -7.135 1.00 86.44 96 PRO A C 1
ATOM 719 O O . PRO A 1 96 ? 11.301 -7.721 -6.432 1.00 86.44 96 PRO A O 1
ATOM 722 N N . MET A 1 97 ? 11.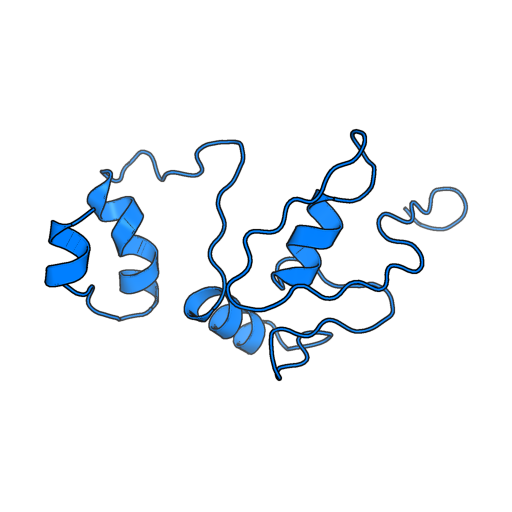896 -6.842 -8.417 1.00 88.31 97 MET A N 1
ATOM 723 C CA . MET A 1 97 ? 12.085 -8.122 -9.104 1.00 88.31 97 MET A CA 1
ATOM 724 C C . MET A 1 97 ? 13.373 -8.806 -8.646 1.00 88.31 97 MET A C 1
ATOM 726 O O . MET A 1 97 ? 13.343 -10.002 -8.349 1.00 88.31 97 MET A O 1
ATOM 730 N N . ASP A 1 98 ? 14.453 -8.041 -8.477 1.00 87.06 98 ASP A N 1
ATOM 731 C CA . ASP A 1 98 ? 15.723 -8.540 -7.945 1.00 87.06 98 ASP A CA 1
ATOM 732 C C . ASP A 1 98 ? 15.547 -9.094 -6.521 1.00 87.06 98 ASP A C 1
ATOM 734 O O . ASP A 1 98 ? 15.957 -10.219 -6.230 1.00 87.06 98 ASP A O 1
ATOM 738 N N . ILE A 1 99 ? 14.822 -8.373 -5.655 1.00 85.69 99 ILE A N 1
ATOM 739 C CA . ILE A 1 99 ? 14.455 -8.834 -4.301 1.00 85.69 99 ILE A CA 1
ATOM 740 C C . ILE A 1 99 ? 13.571 -10.091 -4.357 1.00 85.69 99 ILE A C 1
ATOM 742 O O . ILE A 1 99 ? 13.653 -1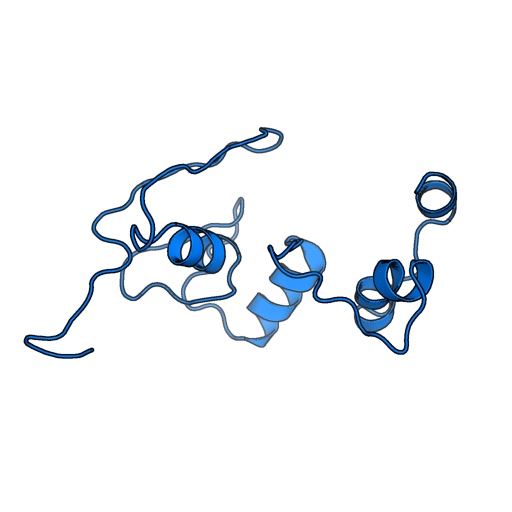0.970 -3.494 1.00 85.69 99 ILE A O 1
ATOM 746 N N . ALA A 1 100 ? 12.709 -10.202 -5.369 1.00 84.62 100 ALA A N 1
ATOM 747 C CA . ALA A 1 100 ? 11.887 -11.385 -5.591 1.00 84.62 100 ALA A CA 1
ATOM 748 C C . ALA A 1 100 ? 12.668 -12.578 -6.172 1.00 84.62 100 ALA A C 1
ATOM 750 O O . ALA A 1 100 ? 12.102 -13.674 -6.232 1.00 84.62 100 ALA A O 1
ATOM 751 N N . GLY A 1 101 ? 13.922 -12.385 -6.597 1.00 87.19 101 GLY A N 1
ATOM 752 C CA . GLY A 1 101 ? 14.707 -13.377 -7.330 1.00 87.19 101 GLY A CA 1
ATOM 753 C C . GLY A 1 101 ? 14.142 -13.676 -8.722 1.00 87.19 101 GLY A C 1
ATOM 754 O O . GLY A 1 101 ? 14.262 -14.801 -9.207 1.00 87.19 101 GLY A O 1
ATOM 755 N N . ARG A 1 102 ? 13.463 -12.706 -9.346 1.00 88.19 102 ARG A N 1
ATOM 756 C CA . ARG A 1 102 ? 12.826 -12.833 -10.663 1.00 88.19 102 ARG A CA 1
ATOM 757 C C . ARG A 1 102 ? 13.572 -11.986 -11.682 1.00 88.19 102 ARG A C 1
ATOM 759 O O . ARG A 1 102 ? 14.035 -10.899 -11.368 1.00 88.19 102 ARG A O 1
ATOM 766 N N . ARG A 1 103 ? 13.655 -12.478 -12.919 1.00 87.75 103 ARG A N 1
ATOM 767 C CA . ARG A 1 103 ? 14.177 -11.680 -14.031 1.00 87.75 103 ARG A CA 1
ATOM 768 C C . ARG A 1 103 ? 13.061 -10.804 -14.597 1.00 87.75 103 ARG A C 1
ATOM 770 O O . ARG A 1 103 ? 11.952 -11.321 -14.751 1.00 87.75 103 ARG A O 1
ATOM 777 N N . PRO A 1 104 ? 13.343 -9.532 -14.911 1.00 85.19 104 PRO A N 1
ATOM 778 C CA . PRO A 1 104 ? 12.375 -8.688 -15.580 1.00 85.19 104 PRO A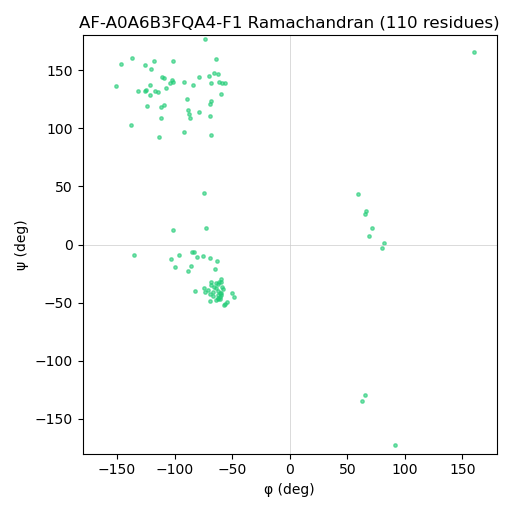 CA 1
ATOM 779 C C . PRO A 1 104 ? 12.096 -9.198 -16.992 1.00 85.19 104 PRO A C 1
ATOM 781 O O . PRO A 1 104 ? 12.976 -9.752 -17.658 1.00 85.19 104 PRO A O 1
ATOM 784 N N . ASP A 1 105 ? 10.859 -8.996 -17.431 1.00 87.75 105 ASP A N 1
ATOM 785 C CA . ASP A 1 105 ? 10.486 -9.159 -18.828 1.00 87.75 105 ASP A CA 1
ATOM 786 C C . ASP A 1 105 ? 11.146 -8.039 -19.642 1.00 87.75 105 ASP A C 1
ATOM 788 O O . ASP A 1 105 ? 10.956 -6.855 -19.355 1.00 87.75 105 ASP A O 1
ATOM 792 N N . ARG A 1 106 ? 11.971 -8.425 -20.619 1.00 85.81 106 ARG A N 1
ATOM 793 C CA . ARG A 1 106 ? 12.737 -7.485 -21.443 1.00 85.81 106 ARG A CA 1
ATOM 794 C C . ARG A 1 106 ? 11.844 -6.719 -22.406 1.00 85.81 106 ARG A C 1
ATOM 796 O O . ARG A 1 106 ? 12.024 -5.518 -22.544 1.00 85.81 106 ARG A O 1
ATOM 803 N N . ASP A 1 107 ? 10.853 -7.388 -22.987 1.00 88.12 107 ASP A N 1
ATOM 804 C CA . ASP A 1 107 ? 9.956 -6.766 -23.960 1.00 88.12 107 ASP A CA 1
ATOM 805 C C . ASP A 1 107 ? 9.068 -5.718 -23.280 1.00 88.12 107 ASP A C 1
ATOM 807 O O . ASP A 1 107 ? 8.719 -4.704 -23.881 1.00 88.12 107 ASP A O 1
ATOM 811 N N . TRP A 1 108 ? 8.721 -5.949 -22.008 1.00 87.56 108 TRP A N 1
ATOM 812 C CA . TRP A 1 108 ? 8.061 -4.948 -21.174 1.00 87.56 108 TRP A CA 1
ATOM 813 C C . TRP A 1 108 ? 9.004 -3.797 -20.824 1.00 87.56 108 TRP A C 1
ATOM 815 O O . TRP A 1 108 ? 8.613 -2.650 -21.001 1.00 87.56 108 TRP A O 1
ATOM 825 N N . LEU A 1 109 ? 10.225 -4.086 -20.354 1.00 86.06 109 LEU A N 1
ATOM 826 C CA . LEU A 1 109 ? 11.194 -3.055 -19.960 1.00 86.06 109 LEU A CA 1
ATOM 827 C C . LEU A 1 109 ? 11.526 -2.086 -21.096 1.00 86.06 109 LEU A C 1
ATOM 829 O O . LEU A 1 109 ? 11.654 -0.895 -20.842 1.00 86.06 109 LEU A O 1
ATOM 833 N N . ASP A 1 110 ? 11.627 -2.580 -22.328 1.00 86.19 110 ASP A N 1
ATOM 834 C CA . ASP A 1 110 ? 11.935 -1.754 -23.499 1.00 86.19 110 ASP A CA 1
ATOM 835 C C . ASP A 1 110 ? 10.787 -0.788 -23.875 1.00 86.19 110 ASP A C 1
ATOM 837 O O . ASP A 1 110 ? 10.978 0.110 -24.696 1.00 86.19 110 ASP A O 1
ATOM 841 N N . GLN A 1 111 ? 9.593 -0.952 -23.288 1.00 84.19 111 GLN A N 1
ATOM 842 C CA . GLN A 1 111 ? 8.436 -0.066 -23.479 1.00 84.19 111 GLN A CA 1
ATOM 843 C C . GLN A 1 111 ? 8.284 1.007 -22.389 1.00 84.19 111 GLN A C 1
ATOM 845 O O . GLN A 1 111 ? 7.405 1.864 -22.530 1.00 84.19 111 GLN A O 1
ATOM 850 N N . VAL A 1 112 ? 9.066 0.944 -21.303 1.00 75.62 112 VAL A N 1
ATOM 851 C CA . VAL A 1 112 ? 8.947 1.842 -20.133 1.00 75.62 112 VAL A CA 1
ATOM 852 C C . VAL A 1 112 ? 9.934 3.001 -20.199 1.00 75.62 112 VAL A C 1
ATOM 854 O O . VAL A 1 112 ? 11.093 2.786 -20.613 1.00 75.62 112 VAL A O 1
#

Radius of gyration: 16.99 Å; Cα contacts (8 Å, |Δi|>4): 58; chains: 1; bounding box: 40×30×50 Å

Sequence (112 aa):
GSGETRVRALDGVDVDIAKGRFTAIMGPSGSGKSTLMHCLAGLDTVSEGSVHLGEDEITGLKDKRLTRLRRDRVGFIFQAFNLIPTLNALENITLPMDIAGRRPDRDWLDQV

pLDDT: mean 88.5, std 6.89, range [52.88, 95.38]

Mean predicted aligned error: 5.86 Å

Nearest PDB structures (foldseek):
  1f3o-assembly1_A-2  TM=9.790E-01  e=7.000E-05  Methanocaldococcus jannaschii
  1l2t-assembly1_B  TM=8.602E-01  e=2.870E-05  Methanocaldococcus jannaschii
  3tif-assembly1_B  TM=8.495E-01  e=3.260E-05  Methanocaldococcus jannaschii DSM 2661
  5xu1-assembly1_B  TM=8.888E-01  e=1.165E-04  Streptococcus pneumoniae R6
  7arj-assembly1_D  TM=8.871E-01  e=1.940E-04  Escherichia coli K-12

Foldseek 3Di:
DDDPPDDDLDDPDDDDDDPPDDDDDDDDPSNNPVVVVCCQLLNDADPDDWHDDVPDISHPDDPVVSVVCNLPPNDDDDPDHPADPVDDPLCSVCVSCVVVVHDDDPVVSVVD

Solvent-accessible surface area (backbone atoms only — not comparable to full-atom values): 7701 Å² total; per-residue (Å²): 103,68,78,97,57,50,72,72,58,74,73,92,80,85,85,85,83,65,87,96,59,92,81,88,88,84,78,64,91,87,66,21,62,68,57,52,55,30,36,70,54,63,76,44,81,75,94,71,85,82,46,62,62,79,93,43,72,55,60,90,53,56,65,77,57,42,53,50,48,30,75,73,74,50,88,87,85,63,99,60,82,88,66,59,88,92,47,56,72,68,53,58,68,44,44,68,34,56,77,68,74,44,82,78,60,61,79,61,54,76,75,108

Secondary structure (DSSP, 8-state):
--GGG---SS-S------TT--------TTSSHHHHHHHHTTSS--SSS--EETTEE-TT--HHHHHHHHHHH-----SS----TTS-HHHHHHHHHHHHT-PPPHHHHTT-